Protein AF-A0A847H342-F1 (afdb_monomer)

Secondary structure (DSSP, 8-state):
-PPPPPPHHHHHT-----EEEEEEGGGTEEEEEEPPPHHHHHHHHHHHHHH-GGGHHHHHHHHHEE-TTS-BS--GGGHHHHTTS-STTT--

Foldseek 3Di:
DDDDDDDPVRVVPDPPKDKDWAADVVVPGIWIWIDADPVLVVVLVVCCVVPNCLQNLVSNLQGTTADPVRHGPHDPVCSVVSNPDDCVSSVD

Mean predicted aligned error: 3.42 Å

pLDDT: mean 95.35, std 4.29, range [63.22, 98.31]

Radius of gyration: 16.17 Å; Cα contacts (8 Å, |Δi|>4): 89; chains: 1; bounding box: 46×32×36 Å

Structure (mmCIF, N/CA/C/O backbone):
data_AF-A0A847H342-F1
#
_entry.id   AF-A0A847H342-F1
#
loop_
_atom_site.group_PDB
_atom_site.id
_atom_site.type_symbol
_atom_site.label_atom_id
_atom_site.label_alt_id
_atom_site.label_comp_id
_atom_site.label_asym_id
_atom_site.label_entity_id
_atom_site.label_seq_id
_atom_site.pdbx_PDB_ins_code
_atom_site.Cartn_x
_atom_s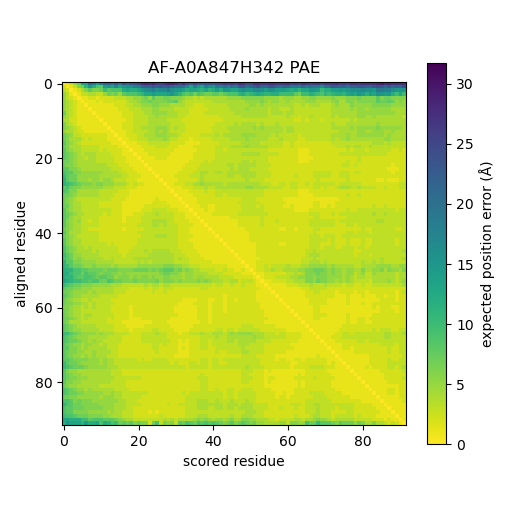ite.Cartn_y
_atom_site.Cartn_z
_atom_site.occupancy
_atom_site.B_iso_or_equiv
_atom_site.auth_seq_id
_atom_site.auth_comp_id
_atom_site.auth_asym_id
_atom_site.auth_atom_id
_atom_site.pdbx_PDB_model_num
ATOM 1 N N . MET A 1 1 ? -29.907 20.943 5.726 1.00 63.22 1 MET A N 1
ATOM 2 C CA . MET A 1 1 ? -29.502 19.631 6.277 1.00 63.22 1 MET A CA 1
ATOM 3 C C . MET A 1 1 ? -28.844 19.860 7.627 1.00 63.22 1 MET A C 1
ATOM 5 O O . MET A 1 1 ? -27.975 20.720 7.710 1.00 63.22 1 MET A O 1
ATOM 9 N N . SER A 1 2 ? -29.273 19.155 8.673 1.00 80.75 2 SER A N 1
ATOM 10 C CA . SER A 1 2 ? -28.652 19.245 10.003 1.00 80.75 2 SER A CA 1
ATOM 11 C C . SER A 1 2 ? -27.323 18.485 10.019 1.00 80.75 2 SER A C 1
ATOM 13 O O . SER A 1 2 ? -27.239 17.389 9.466 1.00 80.75 2 SER A O 1
ATOM 15 N N . LYS A 1 3 ? -26.278 19.059 10.628 1.00 88.69 3 LYS A N 1
ATOM 16 C CA . LYS A 1 3 ? -24.973 18.392 10.779 1.00 88.69 3 LYS A CA 1
ATOM 17 C C . LYS A 1 3 ? -25.088 17.243 11.789 1.00 88.69 3 LYS A C 1
ATOM 19 O O . LYS A 1 3 ? -25.634 17.441 12.871 1.00 88.69 3 LYS A O 1
ATOM 24 N N . LYS A 1 4 ? -24.543 16.071 11.448 1.00 92.94 4 LYS A N 1
ATOM 25 C CA . LYS A 1 4 ? -24.363 14.933 12.362 1.00 92.94 4 LYS A CA 1
ATOM 26 C C . LYS A 1 4 ? -22.908 14.905 12.832 1.00 92.94 4 LYS A C 1
ATOM 28 O O . LYS A 1 4 ? -22.008 14.875 11.998 1.00 92.94 4 LYS A O 1
ATOM 33 N N . PHE A 1 5 ? -22.690 14.907 14.143 1.00 96.00 5 PHE A N 1
ATOM 34 C CA . PHE A 1 5 ? -21.378 14.667 14.751 1.00 96.00 5 PHE A CA 1
ATOM 35 C C . PHE A 1 5 ? -21.251 13.184 15.115 1.00 96.00 5 PHE A C 1
ATOM 37 O O . PHE A 1 5 ? -22.244 12.566 15.502 1.00 96.00 5 PHE A O 1
ATOM 44 N N . LEU A 1 6 ? -20.056 12.613 14.949 1.00 97.00 6 LEU A N 1
ATOM 45 C CA . LEU A 1 6 ? -19.784 11.207 15.254 1.00 97.00 6 LEU A CA 1
ATOM 46 C C . LEU A 1 6 ? -19.219 11.047 16.667 1.00 97.00 6 LEU A C 1
ATOM 48 O O . LEU A 1 6 ? -18.517 11.930 17.163 1.00 97.00 6 LEU A O 1
ATOM 52 N N . THR A 1 7 ? -19.504 9.910 17.297 1.00 97.94 7 THR A N 1
ATOM 53 C CA . THR A 1 7 ? -18.836 9.493 18.536 1.00 97.94 7 THR A CA 1
ATOM 54 C C . THR A 1 7 ? -17.483 8.847 18.229 1.00 97.94 7 THR A C 1
ATOM 56 O O . THR A 1 7 ? -17.223 8.422 17.104 1.00 97.94 7 THR A O 1
ATOM 59 N N . ALA A 1 8 ? -16.619 8.737 19.243 1.00 98.06 8 ALA A N 1
ATOM 60 C CA . ALA A 1 8 ? -15.347 8.029 19.104 1.00 98.06 8 ALA A CA 1
ATOM 61 C C . ALA A 1 8 ? -15.553 6.566 18.677 1.00 98.06 8 ALA A C 1
ATOM 63 O O . ALA A 1 8 ? -14.873 6.097 17.773 1.00 98.06 8 ALA A O 1
ATOM 64 N N . GLU A 1 9 ? -16.530 5.875 19.268 1.00 98.06 9 GLU A N 1
ATOM 65 C CA . GLU A 1 9 ? -16.881 4.496 18.909 1.00 98.06 9 GLU A CA 1
ATOM 66 C C . GLU A 1 9 ? -17.253 4.373 17.427 1.00 98.06 9 GLU A C 1
ATOM 68 O O . GLU A 1 9 ? -16.691 3.537 16.732 1.00 98.06 9 GLU A O 1
ATOM 73 N N . GLN A 1 10 ? -18.100 5.274 16.912 1.00 97.75 10 GLN A N 1
ATOM 74 C CA . GLN A 1 10 ? -18.503 5.270 15.501 1.00 97.75 10 GLN A CA 1
ATOM 75 C C . GLN A 1 10 ? -17.326 5.421 14.534 1.00 97.75 10 GLN A C 1
ATOM 77 O O . GLN A 1 10 ? -17.386 4.889 13.431 1.00 97.75 10 GLN A O 1
ATOM 82 N N . ILE A 1 11 ? -16.286 6.162 14.923 1.00 97.50 11 ILE A N 1
ATOM 83 C CA . ILE A 1 11 ? -15.077 6.330 14.111 1.00 97.50 11 ILE A CA 1
ATOM 84 C C . ILE A 1 11 ? -14.184 5.092 14.240 1.00 97.50 11 ILE A C 1
ATOM 86 O O . ILE A 1 11 ? -13.720 4.567 13.236 1.00 97.50 11 ILE A O 1
ATOM 90 N N . LEU A 1 12 ? -13.960 4.602 15.463 1.00 96.38 12 LEU A N 1
ATOM 91 C CA . LEU A 1 12 ? -13.052 3.481 15.731 1.00 96.38 12 LEU A CA 1
ATOM 92 C C . LEU A 1 12 ? -13.562 2.136 15.192 1.00 96.38 12 LEU A C 1
ATOM 94 O O . LEU A 1 12 ? -12.755 1.235 14.981 1.00 96.38 12 LEU A O 1
ATOM 98 N N . THR A 1 13 ? -14.871 1.993 14.969 1.00 96.50 13 THR A N 1
ATOM 99 C CA . THR A 1 13 ? -15.479 0.791 14.374 1.00 96.50 13 THR A CA 1
ATOM 100 C C . THR A 1 13 ? -15.844 0.960 12.899 1.00 96.50 13 THR A C 1
ATOM 102 O O . THR A 1 13 ? -16.486 0.073 12.336 1.00 96.50 13 THR A O 1
ATOM 105 N N . ALA A 1 14 ? -15.527 2.098 12.277 1.00 97.25 14 ALA A N 1
ATOM 106 C CA . ALA A 1 14 ? -15.804 2.300 10.861 1.00 97.25 14 ALA A CA 1
ATOM 107 C C . ALA A 1 14 ? -14.887 1.412 10.007 1.00 97.25 14 ALA A C 1
ATOM 109 O O . ALA A 1 14 ? -13.682 1.354 10.241 1.00 97.25 14 ALA A O 1
ATOM 110 N N . ASP A 1 15 ? -15.452 0.755 8.993 1.00 94.88 15 ASP A N 1
ATOM 111 C CA . ASP A 1 15 ? -14.661 0.179 7.905 1.00 94.88 15 ASP A CA 1
ATOM 112 C C . ASP A 1 15 ? -14.481 1.247 6.824 1.00 94.88 15 ASP A C 1
ATOM 114 O O . ASP A 1 15 ? -15.336 1.451 5.959 1.00 94.88 15 ASP A O 1
ATOM 118 N N . ASP A 1 16 ? -13.403 2.014 6.951 1.00 95.69 16 ASP A N 1
ATOM 119 C CA . ASP A 1 16 ? -13.075 3.151 6.092 1.00 95.69 16 ASP A CA 1
ATOM 120 C C . ASP A 1 16 ? -11.879 2.878 5.166 1.00 95.69 16 ASP A C 1
ATOM 122 O O . ASP A 1 16 ? -11.367 3.784 4.497 1.00 95.69 16 ASP A O 1
ATOM 126 N N . PHE A 1 17 ? -11.468 1.611 5.058 1.00 96.25 17 PHE A N 1
ATOM 127 C CA . PHE A 1 17 ? -10.445 1.196 4.112 1.00 96.25 17 PHE A CA 1
ATOM 128 C C . PHE A 1 17 ? -10.999 1.105 2.694 1.00 96.25 17 PHE A C 1
ATOM 130 O O . PHE A 1 17 ? -12.056 0.536 2.433 1.00 96.25 17 PHE A O 1
ATOM 137 N N . ARG A 1 18 ? -10.228 1.621 1.737 1.00 96.56 18 ARG A N 1
ATOM 138 C CA . ARG A 1 18 ? -10.522 1.467 0.311 1.00 96.56 18 ARG A CA 1
ATOM 139 C C . ARG A 1 18 ? -9.662 0.368 -0.279 1.00 96.56 18 ARG A C 1
ATOM 141 O O . ARG A 1 18 ? -8.485 0.262 0.067 1.00 96.56 18 ARG A O 1
ATOM 148 N N . TYR A 1 19 ? -10.247 -0.384 -1.204 1.00 97.44 19 TYR A N 1
ATOM 149 C CA . TYR A 1 19 ? -9.554 -1.398 -1.984 1.00 97.44 19 TYR A CA 1
ATOM 150 C C . TYR A 1 19 ? -9.653 -1.075 -3.473 1.00 97.44 19 TYR A C 1
ATOM 152 O O . TYR A 1 19 ? -10.674 -0.561 -3.928 1.00 97.44 19 TYR A O 1
ATOM 160 N N . ALA A 1 20 ? -8.596 -1.385 -4.213 1.00 96.88 20 ALA A N 1
ATOM 161 C CA . ALA A 1 20 ? -8.565 -1.331 -5.666 1.00 96.88 20 ALA A CA 1
ATOM 162 C C . ALA A 1 20 ? -7.869 -2.583 -6.199 1.00 96.88 20 ALA A C 1
ATOM 164 O O . ALA A 1 20 ? -6.870 -3.021 -5.632 1.00 96.88 20 ALA A O 1
ATOM 165 N N . GLU A 1 21 ? -8.387 -3.141 -7.282 1.00 97.44 21 GLU A N 1
ATOM 166 C CA . GLU A 1 21 ? -7.732 -4.211 -8.028 1.00 97.44 21 GLU A CA 1
ATOM 167 C C . GLU A 1 21 ? -7.044 -3.595 -9.242 1.00 97.44 21 GLU A C 1
ATOM 169 O O . GLU A 1 21 ? -7.628 -2.774 -9.951 1.00 97.44 21 GLU A O 1
ATOM 174 N N . VAL A 1 22 ? -5.775 -3.940 -9.435 1.00 96.31 22 VAL A N 1
ATOM 175 C CA . VAL A 1 22 ? -4.941 -3.416 -10.513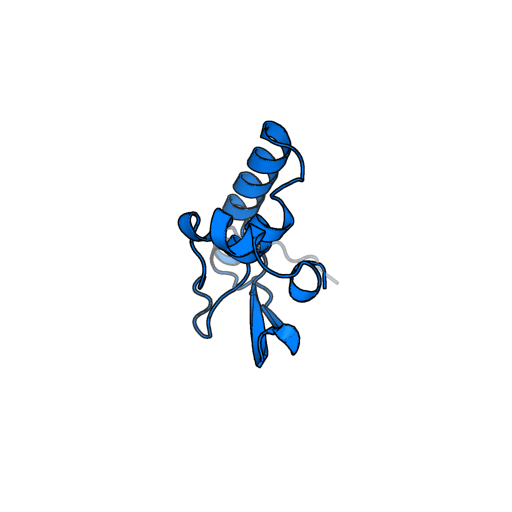 1.00 96.31 22 VAL A CA 1
ATOM 176 C C . VAL A 1 22 ? -4.392 -4.595 -11.290 1.00 96.31 22 VAL A C 1
ATOM 178 O O . VAL A 1 22 ? -3.626 -5.396 -10.753 1.00 96.31 22 VAL A O 1
ATOM 181 N N . ASP A 1 23 ? -4.774 -4.701 -12.558 1.00 97.38 23 ASP A N 1
ATOM 182 C CA . ASP A 1 23 ? -4.185 -5.683 -13.460 1.00 97.38 23 ASP A CA 1
ATOM 183 C C . ASP A 1 23 ? -2.720 -5.332 -13.706 1.00 97.38 23 ASP A C 1
ATOM 185 O O . ASP A 1 23 ? -2.390 -4.183 -14.007 1.00 97.38 23 ASP A O 1
ATOM 189 N N . VAL A 1 24 ? -1.836 -6.322 -13.608 1.00 97.44 24 VAL A N 1
ATOM 190 C CA . VAL A 1 24 ? -0.391 -6.196 -13.823 1.00 97.44 24 VAL A CA 1
ATOM 191 C C . VAL A 1 24 ? 0.072 -7.307 -14.776 1.00 97.44 24 VAL A C 1
ATOM 193 O O . VAL A 1 24 ? 0.600 -8.337 -14.341 1.00 97.44 24 VAL A O 1
ATOM 196 N N . PRO A 1 25 ? -0.118 -7.130 -16.099 1.00 96.69 25 PRO A N 1
ATOM 197 C CA . PRO A 1 25 ? 0.277 -8.111 -17.112 1.00 96.69 25 PRO A CA 1
ATOM 198 C C . PRO A 1 25 ? 1.746 -8.545 -17.022 1.00 96.69 25 PRO A C 1
ATOM 200 O O . PRO A 1 25 ? 2.067 -9.701 -17.278 1.00 96.69 25 PRO A O 1
ATOM 203 N N . GLU A 1 26 ? 2.637 -7.648 -16.597 1.00 96.69 26 GLU A N 1
ATOM 204 C CA . GLU A 1 26 ? 4.066 -7.900 -16.394 1.00 96.69 26 GLU A CA 1
ATOM 205 C C . GLU A 1 26 ? 4.341 -8.944 -15.299 1.00 96.69 26 GLU A C 1
ATOM 207 O O . GLU A 1 26 ? 5.409 -9.560 -15.278 1.00 96.69 26 GLU A O 1
ATOM 212 N N . TRP A 1 27 ? 3.393 -9.139 -14.380 1.00 95.69 27 TRP A N 1
ATOM 213 C CA . TRP A 1 27 ? 3.417 -10.178 -13.348 1.00 95.69 27 TRP A CA 1
ATOM 214 C C . TRP A 1 27 ? 2.444 -11.325 -13.644 1.00 95.69 27 TRP A C 1
ATOM 216 O O . TRP A 1 27 ? 2.393 -12.285 -12.880 1.00 95.69 27 TRP A O 1
ATOM 226 N N . GLY A 1 28 ? 1.712 -11.257 -14.759 1.00 97.19 28 GLY A N 1
ATOM 227 C CA . GLY A 1 28 ? 0.780 -12.295 -15.191 1.00 97.19 28 GLY A CA 1
ATOM 228 C C . GLY A 1 28 ? -0.486 -12.396 -14.342 1.00 97.19 28 GLY A C 1
ATOM 229 O O . GLY A 1 28 ? -1.091 -13.464 -14.303 1.00 97.19 28 GLY A O 1
ATOM 230 N N . GLY A 1 29 ? -0.884 -11.325 -13.650 1.00 96.62 29 GLY A N 1
ATOM 231 C CA . GLY A 1 29 ? -2.057 -11.357 -12.779 1.00 96.62 29 GLY A CA 1
ATOM 232 C C . GLY A 1 29 ? -2.496 -9.985 -12.283 1.00 96.62 29 GLY A C 1
ATOM 233 O O . GLY A 1 29 ? -2.051 -8.957 -12.786 1.00 96.62 29 GLY A O 1
ATOM 234 N N . THR A 1 30 ? -3.365 -9.989 -11.279 1.00 97.31 30 THR A N 1
ATOM 235 C CA . THR A 1 30 ? -3.965 -8.796 -10.670 1.00 97.31 30 THR A CA 1
ATOM 236 C C . THR A 1 30 ? -3.475 -8.677 -9.233 1.00 97.31 30 THR A C 1
ATOM 238 O O . THR A 1 30 ? -3.344 -9.680 -8.530 1.00 97.31 30 THR A O 1
ATOM 241 N N . VAL A 1 31 ? -3.199 -7.457 -8.780 1.00 97.44 31 VAL A N 1
ATOM 242 C CA . VAL A 1 31 ? -2.887 -7.179 -7.375 1.00 97.44 31 VAL A CA 1
ATOM 243 C C . VAL A 1 31 ? -4.022 -6.400 -6.733 1.00 97.44 31 VAL A C 1
ATOM 245 O O . VAL A 1 31 ? -4.594 -5.501 -7.348 1.00 97.44 31 VAL A O 1
ATOM 248 N N . ARG A 1 32 ? -4.326 -6.709 -5.472 1.00 98.19 32 ARG A N 1
ATOM 249 C CA . ARG A 1 32 ? -5.263 -5.925 -4.671 1.00 98.19 32 ARG A CA 1
ATOM 250 C C . ARG A 1 32 ? -4.492 -4.957 -3.785 1.00 98.19 32 ARG A C 1
ATOM 252 O O . ARG A 1 32 ? -3.570 -5.340 -3.071 1.00 98.19 32 ARG A O 1
ATOM 259 N N . ILE A 1 33 ? -4.876 -3.690 -3.832 1.00 97.56 33 ILE A N 1
ATOM 260 C CA . ILE A 1 33 ? -4.258 -2.592 -3.095 1.00 97.56 33 ILE A CA 1
ATOM 261 C C . ILE A 1 33 ? -5.254 -2.092 -2.058 1.00 97.56 33 ILE A C 1
ATOM 263 O O . ILE A 1 33 ? -6.407 -1.828 -2.386 1.00 97.56 33 ILE A O 1
ATOM 267 N N . LYS A 1 34 ? -4.804 -1.934 -0.816 1.00 98.06 34 LYS A N 1
ATOM 268 C CA . LYS A 1 34 ? -5.551 -1.349 0.298 1.00 98.06 34 LYS A CA 1
ATOM 269 C C . LYS A 1 34 ? -4.971 0.016 0.669 1.00 98.06 34 LYS A C 1
ATOM 271 O O . LYS A 1 34 ? -3.753 0.192 0.677 1.00 98.06 34 LYS A O 1
ATOM 276 N N . SER A 1 35 ? -5.823 0.978 1.025 1.00 97.12 35 SER A N 1
ATOM 277 C CA . SER A 1 35 ? -5.365 2.260 1.576 1.00 97.12 35 SER A CA 1
ATOM 278 C C . SER A 1 35 ? -4.565 2.071 2.873 1.00 97.12 35 SER A C 1
ATOM 280 O O . SER A 1 35 ? -4.920 1.255 3.723 1.00 97.12 35 SER A O 1
ATOM 282 N N . MET A 1 36 ? -3.499 2.856 3.054 1.00 96.50 36 MET A N 1
ATOM 283 C CA . MET A 1 36 ? -2.689 2.809 4.277 1.00 96.50 36 MET A CA 1
ATOM 284 C C . MET A 1 36 ? -3.490 3.236 5.508 1.00 96.50 36 MET A C 1
ATOM 286 O O . MET A 1 36 ? -4.256 4.198 5.459 1.00 96.50 36 MET A O 1
ATOM 290 N N . ASN A 1 37 ? -3.224 2.588 6.640 1.00 95.69 37 ASN A N 1
ATOM 291 C CA . ASN A 1 37 ? -3.574 3.144 7.943 1.00 95.69 37 ASN A CA 1
ATOM 292 C C . ASN A 1 37 ? -2.564 4.225 8.381 1.00 95.69 37 ASN A C 1
ATOM 294 O O . ASN A 1 37 ? -1.478 4.362 7.809 1.00 95.69 37 ASN A O 1
ATOM 298 N N . ALA A 1 38 ? -2.908 4.974 9.433 1.00 96.19 38 ALA A N 1
ATOM 299 C CA . ALA A 1 38 ? -2.076 6.066 9.945 1.00 96.19 38 ALA A CA 1
ATOM 300 C C . ALA A 1 38 ? -0.647 5.617 10.317 1.00 96.19 38 ALA A C 1
ATOM 302 O O . ALA A 1 38 ? 0.322 6.269 9.941 1.00 96.19 38 ALA A O 1
ATOM 303 N N . ASN A 1 39 ? -0.491 4.460 10.968 1.00 95.69 39 ASN A N 1
ATOM 304 C CA . ASN A 1 39 ? 0.823 3.944 11.362 1.00 95.69 39 ASN A CA 1
ATOM 305 C C . ASN A 1 39 ? 1.703 3.578 10.150 1.00 95.69 39 ASN A C 1
ATOM 307 O O . ASN A 1 39 ? 2.897 3.869 10.126 1.00 95.69 39 ASN A O 1
ATOM 311 N N . GLN A 1 40 ? 1.127 2.965 9.114 1.00 95.69 40 GLN A N 1
ATOM 312 C CA . GLN A 1 40 ? 1.842 2.665 7.868 1.00 95.69 40 GLN A CA 1
ATOM 313 C C . GLN A 1 40 ? 2.288 3.948 7.162 1.00 95.69 40 GLN A C 1
ATOM 315 O O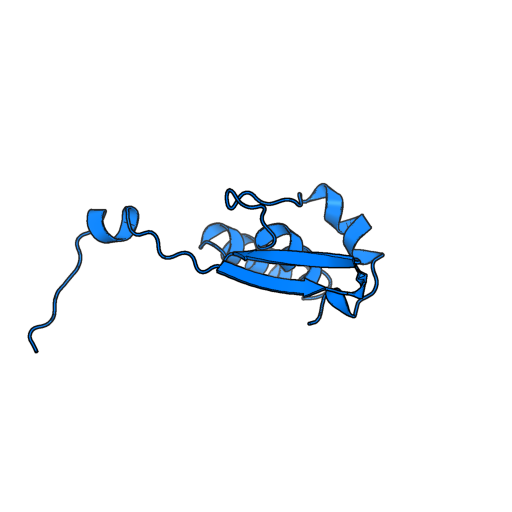 . GLN A 1 40 ? 3.432 4.032 6.706 1.00 95.69 40 GLN A O 1
ATOM 320 N N . ARG A 1 41 ? 1.414 4.964 7.122 1.00 96.25 41 ARG A N 1
ATOM 321 C CA . ARG A 1 41 ? 1.742 6.278 6.562 1.00 96.25 41 ARG A CA 1
ATOM 322 C C . ARG A 1 41 ? 2.882 6.951 7.326 1.00 96.25 41 ARG A C 1
ATOM 324 O O . ARG A 1 41 ? 3.771 7.521 6.691 1.00 96.25 41 ARG A O 1
ATOM 331 N N . ASP A 1 42 ? 2.892 6.848 8.650 1.00 97.00 42 ASP A N 1
ATOM 332 C CA . ASP A 1 42 ? 3.963 7.376 9.497 1.00 97.00 42 ASP A CA 1
ATOM 333 C C . ASP A 1 42 ? 5.295 6.666 9.248 1.00 97.00 42 ASP A C 1
ATOM 335 O O . ASP A 1 42 ? 6.326 7.324 9.106 1.00 97.00 42 ASP A O 1
ATOM 339 N N . ILE A 1 43 ? 5.288 5.333 9.139 1.00 94.31 43 ILE A N 1
ATOM 340 C CA . ILE A 1 43 ? 6.491 4.552 8.818 1.00 94.31 43 ILE A CA 1
ATOM 341 C C . ILE A 1 43 ? 7.067 4.977 7.464 1.00 94.31 43 ILE A C 1
ATOM 343 O O . ILE A 1 43 ? 8.274 5.198 7.364 1.00 94.31 43 ILE A O 1
ATOM 347 N N . LEU A 1 44 ? 6.220 5.111 6.439 1.00 95.25 44 LEU A N 1
ATOM 348 C CA . LEU A 1 44 ? 6.647 5.563 5.115 1.00 95.25 44 LEU A CA 1
ATOM 349 C C . LEU A 1 44 ? 7.205 6.992 5.169 1.00 95.25 44 LEU A C 1
ATOM 351 O O . LEU A 1 44 ? 8.279 7.253 4.638 1.00 95.25 44 LEU A O 1
ATOM 355 N N . SER A 1 45 ? 6.516 7.902 5.860 1.00 95.88 45 SER A N 1
ATOM 356 C CA . SER A 1 45 ? 6.936 9.305 5.971 1.00 95.88 45 SER A CA 1
ATOM 357 C C . SER A 1 45 ? 8.279 9.448 6.691 1.00 95.88 45 SER A C 1
ATOM 359 O O . SER A 1 45 ? 9.122 10.236 6.270 1.00 95.88 45 SER A O 1
ATOM 361 N N . ARG A 1 46 ? 8.515 8.659 7.749 1.00 96.06 46 ARG A N 1
ATOM 362 C CA . ARG A 1 46 ? 9.816 8.606 8.436 1.00 96.06 46 ARG A CA 1
ATOM 363 C C . ARG A 1 46 ? 10.904 8.035 7.534 1.00 96.06 46 ARG A C 1
ATOM 365 O O . ARG A 1 46 ? 11.971 8.624 7.448 1.00 96.06 46 ARG A O 1
ATOM 372 N N . ALA A 1 47 ? 10.622 6.945 6.818 1.00 93.69 47 ALA A N 1
ATOM 373 C CA . ALA A 1 47 ? 11.582 6.362 5.884 1.00 93.69 47 ALA A CA 1
ATOM 374 C C . ALA A 1 47 ? 12.010 7.371 4.805 1.00 93.69 47 ALA A C 1
ATOM 376 O O . ALA A 1 47 ? 13.204 7.515 4.559 1.00 93.69 47 ALA A O 1
ATOM 377 N N . ILE A 1 48 ? 11.053 8.117 4.241 1.00 95.19 48 ILE A N 1
ATOM 378 C CA . ILE A 1 48 ? 11.329 9.173 3.258 1.00 95.19 48 ILE A CA 1
ATOM 379 C C . ILE A 1 48 ? 12.157 10.303 3.875 1.00 95.19 48 ILE A C 1
ATOM 381 O O . ILE A 1 48 ? 13.112 10.775 3.266 1.00 95.19 48 ILE A O 1
ATOM 385 N N . LYS A 1 49 ? 11.832 10.724 5.101 1.00 96.31 49 LYS A N 1
ATOM 386 C CA . LYS A 1 49 ? 12.587 11.770 5.800 1.00 96.31 49 LYS A CA 1
ATOM 387 C C . LYS A 1 49 ? 14.039 11.361 6.075 1.00 96.31 49 LYS A C 1
ATOM 389 O O . LYS A 1 49 ? 14.930 12.194 5.948 1.00 96.31 49 LYS A O 1
ATOM 394 N N . ASP A 1 50 ? 14.263 10.105 6.450 1.00 94.62 50 ASP A N 1
ATOM 395 C CA . ASP A 1 50 ? 15.577 9.620 6.876 1.00 94.62 50 ASP A CA 1
ATOM 396 C C . ASP A 1 50 ? 16.474 9.219 5.695 1.00 94.62 50 ASP A C 1
ATOM 398 O O . ASP A 1 50 ? 17.690 9.386 5.761 1.00 94.62 50 ASP A O 1
ATOM 402 N N . LYS A 1 51 ? 15.893 8.660 4.624 1.00 91.62 51 LYS A N 1
ATOM 403 C CA . LYS A 1 51 ? 16.636 8.044 3.508 1.00 91.62 51 LYS A CA 1
ATOM 404 C C . LYS A 1 51 ? 16.344 8.651 2.134 1.00 91.62 51 LYS A C 1
ATOM 406 O O . LYS A 1 51 ? 16.963 8.244 1.152 1.00 91.62 51 LYS A O 1
ATOM 411 N N . GLY A 1 52 ? 15.432 9.616 2.052 1.00 93.06 52 GLY A N 1
ATOM 412 C CA . GLY A 1 52 ? 14.915 10.131 0.787 1.00 93.06 52 GLY A CA 1
ATOM 413 C C . GLY A 1 52 ? 13.884 9.197 0.148 1.00 93.06 52 GLY A C 1
ATOM 414 O O . GLY A 1 52 ? 13.419 8.229 0.746 1.00 93.06 52 GLY A O 1
ATOM 415 N N . GLU A 1 53 ? 13.510 9.492 -1.092 1.00 92.00 53 GLU A N 1
ATOM 416 C CA . GLU A 1 53 ? 12.406 8.815 -1.791 1.00 92.00 53 GLU A CA 1
ATOM 417 C C . GLU A 1 53 ? 12.816 7.521 -2.515 1.00 92.00 53 GLU A C 1
ATOM 419 O O . GLU A 1 53 ? 11.985 6.884 -3.155 1.00 92.00 53 GLU A O 1
ATOM 424 N N . SER A 1 54 ? 14.081 7.107 -2.406 1.00 91.06 54 SER A N 1
ATOM 425 C CA . SER A 1 54 ? 14.667 6.016 -3.198 1.00 91.06 54 SER A CA 1
ATOM 426 C C . SER A 1 54 ? 14.010 4.647 -3.007 1.00 91.06 54 SER A C 1
ATOM 428 O O . SER A 1 54 ? 14.044 3.849 -3.935 1.00 91.06 54 SER A O 1
ATOM 430 N N . ASP A 1 55 ? 13.414 4.389 -1.839 1.00 93.50 55 ASP A N 1
ATOM 431 C CA . ASP A 1 55 ? 12.707 3.138 -1.523 1.00 93.50 55 ASP A CA 1
ATOM 432 C C . ASP A 1 55 ? 11.180 3.352 -1.389 1.00 93.50 55 ASP A C 1
ATOM 434 O O . ASP A 1 55 ? 10.458 2.481 -0.894 1.00 93.50 55 ASP A O 1
ATOM 438 N N . ALA A 1 56 ? 10.664 4.544 -1.723 1.00 94.19 56 ALA A N 1
ATOM 439 C CA . ALA A 1 56 ? 9.285 4.918 -1.404 1.00 94.19 56 ALA A CA 1
ATOM 440 C C . ALA A 1 56 ? 8.262 4.016 -2.109 1.00 94.19 56 ALA A C 1
ATOM 442 O O . ALA A 1 56 ? 7.303 3.573 -1.473 1.00 94.19 56 ALA A O 1
ATOM 443 N N . SER A 1 57 ? 8.484 3.706 -3.386 1.00 95.31 57 SER A N 1
ATOM 444 C CA . SER A 1 57 ? 7.569 2.894 -4.192 1.00 95.31 57 SER A CA 1
ATOM 445 C C . SER A 1 57 ? 7.524 1.440 -3.721 1.00 95.31 57 SER A C 1
ATOM 447 O O . SER A 1 57 ? 6.446 0.871 -3.544 1.00 95.31 57 SER A O 1
ATOM 449 N N . GLU A 1 58 ? 8.673 0.837 -3.417 1.00 96.31 58 GLU A N 1
ATOM 450 C CA . GLU A 1 58 ? 8.738 -0.537 -2.912 1.00 96.31 58 GLU A CA 1
ATOM 451 C C . GLU A 1 58 ? 8.142 -0.636 -1.506 1.00 96.31 58 GLU A C 1
ATOM 453 O O . GLU A 1 58 ? 7.441 -1.599 -1.189 1.00 96.31 58 GLU A O 1
ATOM 458 N N . LEU A 1 59 ? 8.354 0.379 -0.661 1.00 95.94 59 LEU A N 1
ATOM 459 C CA . LEU A 1 59 ? 7.703 0.454 0.645 1.00 95.94 59 LEU A CA 1
ATOM 460 C C . LEU A 1 59 ? 6.185 0.614 0.520 1.00 95.94 59 LEU A C 1
ATOM 462 O O . LEU A 1 59 ? 5.461 0.022 1.321 1.00 95.94 59 LEU A O 1
ATOM 466 N N . MET A 1 60 ? 5.682 1.358 -0.470 1.00 96.25 60 MET A N 1
ATOM 467 C CA . MET A 1 60 ? 4.244 1.415 -0.748 1.00 96.25 60 MET A CA 1
ATOM 468 C C . MET A 1 60 ? 3.698 0.041 -1.145 1.00 96.25 60 MET A C 1
ATOM 470 O O . MET A 1 60 ? 2.683 -0.374 -0.587 1.00 96.25 60 MET A O 1
ATOM 474 N N . LEU A 1 61 ? 4.388 -0.707 -2.013 1.00 97.12 61 LEU A N 1
ATOM 475 C CA . LEU A 1 61 ? 3.985 -2.079 -2.348 1.00 97.12 61 LEU A CA 1
ATOM 476 C C . LEU A 1 61 ? 3.940 -2.975 -1.106 1.00 97.12 61 LEU A C 1
ATOM 478 O O . LEU A 1 61 ? 2.945 -3.666 -0.883 1.00 97.12 61 LEU A O 1
ATOM 482 N N . ILE A 1 62 ? 4.971 -2.907 -0.256 1.00 97.31 62 ILE A N 1
ATOM 483 C CA . ILE A 1 62 ? 5.030 -3.678 0.995 1.00 97.31 62 ILE A CA 1
ATOM 484 C C . ILE A 1 62 ? 3.860 -3.341 1.924 1.00 97.31 62 ILE A C 1
ATOM 486 O O . ILE A 1 62 ? 3.356 -4.218 2.620 1.00 97.31 62 ILE A O 1
ATOM 490 N N . MET A 1 63 ? 3.434 -2.079 1.982 1.00 97.06 63 MET A N 1
ATOM 491 C CA . MET A 1 63 ? 2.391 -1.637 2.911 1.00 97.06 63 MET A CA 1
ATOM 492 C C . MET A 1 63 ? 0.969 -1.837 2.384 1.00 97.06 63 MET A C 1
ATOM 494 O O . MET A 1 63 ? 0.070 -2.054 3.202 1.00 97.06 63 MET A O 1
ATOM 498 N N . CYS A 1 64 ? 0.770 -1.749 1.069 1.00 97.50 64 CYS A N 1
ATOM 499 C CA . CYS A 1 64 ? -0.555 -1.610 0.472 1.00 97.50 64 CYS A CA 1
ATOM 500 C C . CYS A 1 64 ? -1.025 -2.845 -0.299 1.00 97.50 64 CYS A C 1
ATOM 502 O O . CYS A 1 64 ? -2.234 -3.010 -0.435 1.00 97.50 64 CYS A O 1
ATOM 504 N N . VAL A 1 65 ? -0.132 -3.701 -0.809 1.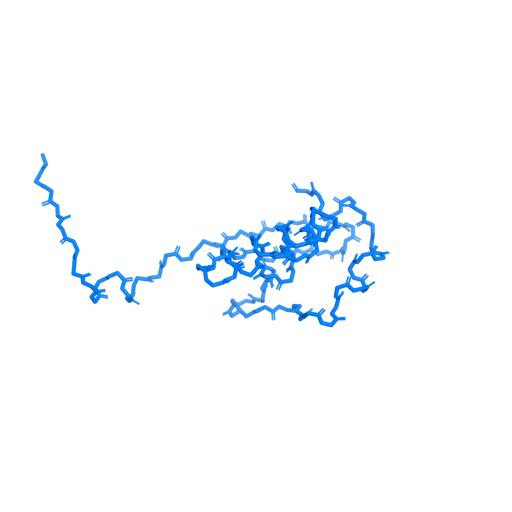00 97.88 65 VAL A N 1
ATOM 505 C CA . VAL A 1 65 ? -0.563 -4.894 -1.556 1.00 97.88 65 VAL A CA 1
ATOM 506 C C . VAL A 1 65 ? -1.013 -5.982 -0.585 1.00 97.88 65 VAL A C 1
ATOM 508 O O . VAL A 1 65 ? -0.264 -6.386 0.310 1.00 97.88 65 VAL A O 1
ATOM 511 N N . VAL A 1 66 ? -2.246 -6.445 -0.768 1.00 98.31 66 VAL A N 1
ATOM 512 C CA . VAL A 1 66 ? -2.936 -7.373 0.128 1.00 98.31 66 VAL A CA 1
ATOM 513 C C . VAL A 1 66 ? -3.553 -8.551 -0.623 1.00 98.31 66 VAL A C 1
ATOM 515 O O . VAL A 1 66 ? -3.752 -8.492 -1.834 1.00 98.31 66 VAL A O 1
ATOM 518 N N . ASP A 1 67 ? -3.849 -9.616 0.112 1.00 97.38 67 ASP A N 1
ATOM 519 C CA . ASP A 1 67 ? -4.654 -10.745 -0.345 1.00 97.38 67 ASP A CA 1
ATOM 520 C C . ASP A 1 67 ? -6.167 -10.450 -0.254 1.00 97.38 67 ASP A C 1
ATOM 522 O O . ASP A 1 67 ? -6.605 -9.323 0.011 1.00 97.38 67 ASP A O 1
ATOM 526 N N . GLU A 1 68 ? -6.983 -11.479 -0.486 1.00 95.00 68 GLU A N 1
ATOM 527 C CA . GLU A 1 68 ? -8.447 -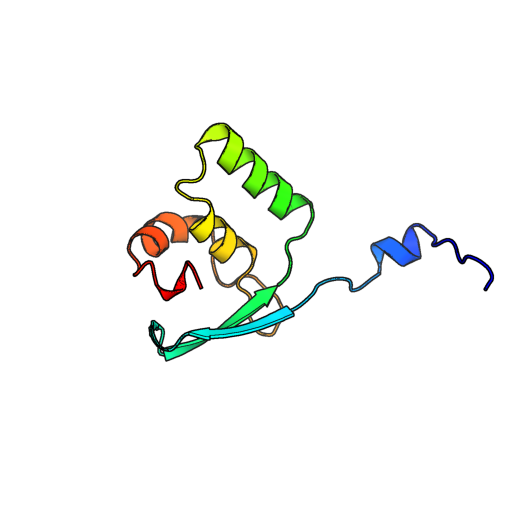11.410 -0.433 1.00 95.00 68 GLU A CA 1
ATOM 528 C C . GLU A 1 68 ? -8.987 -11.079 0.969 1.00 95.00 68 GLU A C 1
ATOM 530 O O . GLU A 1 68 ? -10.003 -10.384 1.077 1.00 95.00 68 GLU A O 1
ATOM 535 N N . ASP A 1 69 ? -8.263 -11.484 2.020 1.00 94.25 69 ASP A N 1
ATOM 536 C CA . ASP A 1 69 ? -8.554 -11.189 3.429 1.00 94.25 69 ASP A CA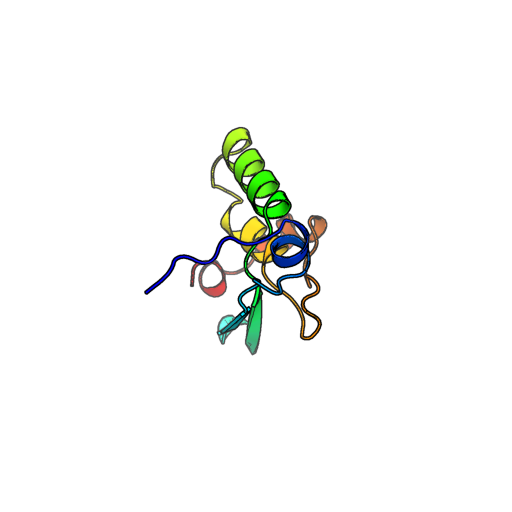 1
ATOM 537 C C . ASP A 1 69 ? -8.113 -9.770 3.841 1.00 94.25 69 ASP A C 1
ATOM 539 O O . ASP A 1 69 ? -8.330 -9.339 4.979 1.00 94.25 69 ASP A O 1
ATOM 543 N N . GLY A 1 70 ? -7.442 -9.031 2.952 1.00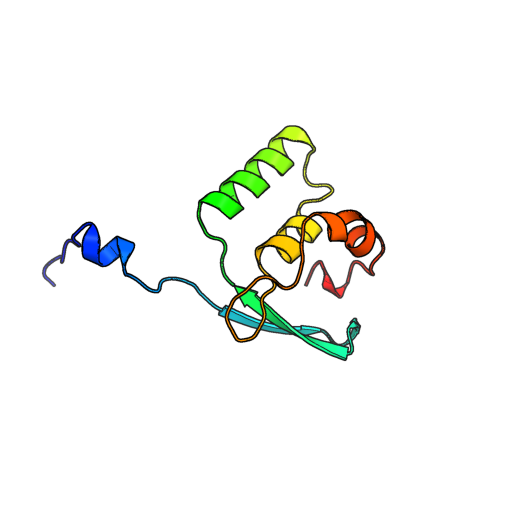 94.38 70 GLY A N 1
ATOM 544 C CA . GLY A 1 70 ? -6.875 -7.722 3.257 1.00 94.38 70 GLY A CA 1
ATOM 545 C C . GLY A 1 70 ? -5.595 -7.780 4.100 1.00 94.38 70 GLY A C 1
ATOM 546 O O . GLY A 1 70 ? -5.212 -6.762 4.694 1.00 94.38 70 GLY A O 1
ATOM 547 N N . LYS A 1 71 ? -4.925 -8.939 4.166 1.00 95.75 71 LYS A N 1
ATOM 548 C CA . LYS A 1 71 ? -3.612 -9.107 4.803 1.00 95.75 71 LYS A CA 1
ATOM 549 C C . LYS A 1 71 ? -2.514 -8.823 3.789 1.00 95.75 71 LYS A C 1
ATOM 551 O O . LYS A 1 71 ? -2.605 -9.189 2.625 1.00 95.75 71 LYS A O 1
ATOM 556 N N . ARG A 1 72 ? -1.448 -8.159 4.234 1.00 96.50 72 ARG A N 1
ATOM 557 C CA . ARG A 1 72 ? -0.309 -7.840 3.361 1.00 96.50 72 ARG A CA 1
ATOM 558 C C . ARG A 1 72 ? 0.379 -9.115 2.894 1.00 96.50 72 ARG A C 1
ATOM 560 O O . ARG A 1 72 ? 0.690 -9.964 3.724 1.00 96.50 72 ARG A O 1
ATOM 567 N N . ILE A 1 73 ? 0.683 -9.185 1.600 1.00 97.56 73 ILE A N 1
ATOM 568 C CA . ILE A 1 73 ? 1.400 -10.330 1.013 1.00 97.56 73 ILE A CA 1
ATOM 569 C C . ILE A 1 73 ? 2.922 -10.157 1.053 1.00 97.56 73 ILE A C 1
ATOM 571 O O . ILE A 1 73 ? 3.671 -11.118 0.898 1.00 97.56 73 ILE A O 1
ATOM 575 N N . PHE A 1 74 ? 3.392 -8.923 1.252 1.00 97.62 74 PHE A N 1
ATOM 576 C CA . PHE A 1 74 ? 4.807 -8.599 1.351 1.00 97.62 74 PHE A CA 1
ATOM 577 C C . PHE A 1 74 ? 5.193 -8.187 2.771 1.00 97.62 74 PHE A C 1
ATOM 579 O O . PHE A 1 74 ? 4.429 -7.569 3.514 1.00 97.62 74 PHE A O 1
ATOM 586 N N . GLU A 1 75 ? 6.444 -8.471 3.110 1.00 96.19 75 GLU A N 1
ATOM 587 C CA . GLU A 1 75 ? 7.087 -8.100 4.356 1.00 96.19 75 GLU A CA 1
ATOM 588 C C . GLU A 1 75 ? 8.314 -7.227 4.074 1.00 96.19 75 GLU A C 1
ATOM 590 O O . GLU A 1 75 ? 8.782 -7.097 2.942 1.00 96.19 75 GLU A O 1
ATOM 595 N N . ARG A 1 76 ? 8.876 -6.626 5.127 1.00 94.00 76 ARG A N 1
ATOM 596 C CA . 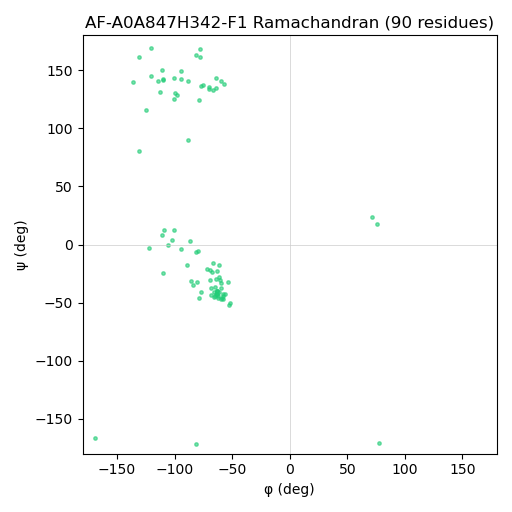ARG A 1 76 ? 10.050 -5.749 5.001 1.00 94.00 76 ARG A CA 1
ATOM 597 C C . ARG A 1 76 ? 11.286 -6.446 4.426 1.00 94.00 76 ARG A C 1
ATOM 599 O O . ARG A 1 76 ? 12.086 -5.789 3.769 1.00 94.00 76 ARG A O 1
ATOM 606 N N . ASN A 1 77 ? 11.449 -7.745 4.661 1.00 97.06 77 ASN A N 1
ATOM 607 C CA . ASN A 1 77 ? 12.557 -8.540 4.117 1.00 97.06 77 ASN A CA 1
ATOM 608 C C . ASN A 1 77 ? 12.492 -8.695 2.581 1.00 97.06 77 ASN A C 1
ATOM 610 O O . ASN A 1 77 ? 13.510 -9.007 1.969 1.00 97.06 77 ASN A O 1
ATOM 614 N N . HIS A 1 78 ? 11.348 -8.418 1.946 1.00 98.06 78 HIS A N 1
ATOM 615 C CA . HIS A 1 78 ? 11.198 -8.460 0.491 1.00 98.06 78 HIS A CA 1
ATOM 616 C C . HIS A 1 78 ? 11.698 -7.193 -0.218 1.00 98.06 78 HIS A C 1
ATOM 618 O O . HIS A 1 78 ? 11.760 -7.188 -1.446 1.00 98.06 78 HIS A O 1
ATOM 624 N N . LEU A 1 79 ? 12.090 -6.138 0.511 1.00 96.12 79 LEU A N 1
ATOM 625 C CA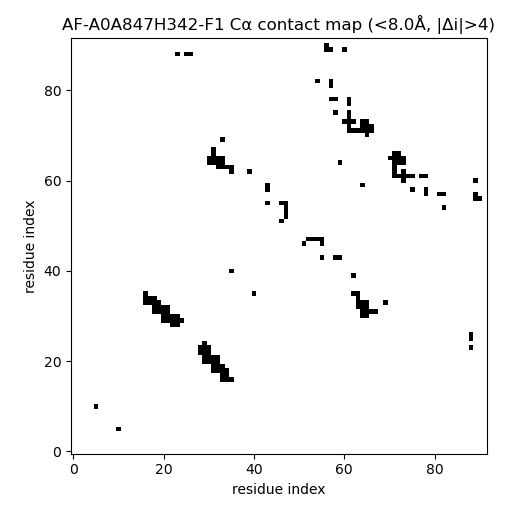 . LEU A 1 79 ? 12.505 -4.854 -0.073 1.00 96.12 79 LEU A CA 1
ATOM 626 C C . LEU A 1 79 ? 13.599 -5.015 -1.139 1.00 96.12 79 LEU A C 1
ATOM 628 O O . LEU A 1 79 ? 13.432 -4.579 -2.274 1.00 96.12 79 LEU A O 1
ATOM 632 N N . GLU A 1 80 ? 14.684 -5.716 -0.813 1.00 97.06 80 GLU A N 1
ATOM 633 C CA . GLU A 1 80 ? 15.806 -5.912 -1.742 1.00 97.06 80 GLU A CA 1
ATOM 634 C C . GLU A 1 80 ? 15.446 -6.783 -2.954 1.00 97.06 80 GLU A C 1
ATOM 636 O O . GLU A 1 80 ? 16.089 -6.691 -4.000 1.00 97.06 80 GLU A O 1
ATOM 641 N N . ALA A 1 81 ? 14.421 -7.634 -2.841 1.00 97.88 81 ALA A N 1
ATOM 642 C CA . ALA A 1 81 ? 13.905 -8.396 -3.973 1.00 97.88 81 ALA A CA 1
ATOM 643 C C . ALA A 1 81 ? 13.031 -7.516 -4.881 1.00 97.88 81 ALA A C 1
ATOM 645 O O . ALA A 1 81 ? 13.165 -7.584 -6.103 1.00 97.88 81 ALA A O 1
ATOM 646 N N . LEU A 1 82 ? 12.189 -6.655 -4.296 1.00 97.12 82 LEU A N 1
ATOM 647 C CA . LEU A 1 82 ? 11.345 -5.703 -5.025 1.00 97.12 82 LEU A CA 1
ATOM 648 C C . LEU A 1 82 ? 12.181 -4.680 -5.801 1.00 97.12 82 LEU A C 1
ATOM 650 O O . LEU A 1 82 ? 11.905 -4.453 -6.975 1.00 97.12 82 LEU A O 1
ATOM 654 N N . LYS A 1 83 ? 13.279 -4.180 -5.220 1.00 95.69 83 LYS A N 1
ATOM 655 C CA . LYS A 1 83 ? 14.221 -3.261 -5.892 1.00 95.69 83 LYS A CA 1
ATOM 656 C C . LYS A 1 83 ? 14.895 -3.847 -7.138 1.00 95.69 83 LYS A C 1
ATOM 658 O O . LYS A 1 83 ? 15.455 -3.111 -7.942 1.00 95.69 83 LYS A O 1
ATOM 663 N N . LYS A 1 84 ? 14.869 -5.174 -7.303 1.00 96.69 84 LYS A N 1
ATOM 664 C CA . LYS A 1 84 ? 15.412 -5.876 -8.479 1.00 96.69 84 LYS A CA 1
ATOM 665 C C . LYS A 1 84 ? 14.351 -6.153 -9.546 1.00 96.69 84 LYS A C 1
ATOM 667 O O . LYS A 1 84 ? 14.675 -6.721 -10.589 1.00 96.69 84 LYS A O 1
ATOM 672 N N . LYS A 1 85 ? 13.081 -5.826 -9.290 1.00 97.06 85 LYS A N 1
ATOM 673 C CA . LYS A 1 85 ? 12.000 -5.997 -10.264 1.00 97.06 85 LYS A CA 1
ATOM 674 C C . LYS A 1 85 ? 12.034 -4.880 -11.305 1.00 97.06 85 LYS A C 1
ATOM 676 O O . LYS A 1 85 ? 12.642 -3.833 -11.116 1.00 97.06 85 LYS A O 1
ATOM 681 N N . SER A 1 86 ? 11.362 -5.134 -12.428 1.00 96.69 86 SER A N 1
ATOM 682 C CA . SER A 1 86 ? 11.091 -4.098 -13.424 1.00 96.69 86 SER A CA 1
ATOM 683 C C . SER A 1 86 ? 10.325 -2.945 -12.778 1.00 96.69 86 SER A C 1
ATOM 685 O O . SER A 1 86 ? 9.384 -3.187 -12.022 1.00 96.69 86 SER A O 1
ATOM 687 N N . VAL A 1 87 ? 10.706 -1.714 -13.117 1.00 94.69 87 VAL A N 1
ATOM 688 C CA . VAL A 1 87 ? 10.069 -0.493 -12.607 1.00 94.69 87 VAL A CA 1
ATOM 689 C C . VAL A 1 87 ? 8.650 -0.299 -13.151 1.00 94.69 87 VAL A C 1
ATOM 691 O O . VAL A 1 87 ? 7.799 0.224 -12.443 1.00 94.69 87 VAL A O 1
ATOM 694 N N . ALA A 1 88 ? 8.367 -0.774 -14.370 1.00 95.44 88 ALA A N 1
ATOM 695 C CA . ALA A 1 88 ? 7.092 -0.554 -15.061 1.00 95.44 88 ALA A CA 1
ATOM 696 C C . ALA A 1 88 ? 5.839 -0.916 -14.228 1.00 95.44 88 ALA A C 1
ATOM 698 O O . ALA A 1 88 ? 4.959 -0.068 -14.103 1.00 95.44 88 ALA A O 1
ATOM 699 N N . PRO A 1 89 ? 5.744 -2.108 -13.606 1.00 94.94 89 PRO A N 1
ATOM 700 C CA . PRO A 1 89 ? 4.611 -2.436 -12.739 1.00 94.94 89 PRO A CA 1
ATOM 701 C C . PRO A 1 89 ? 4.609 -1.690 -11.394 1.00 94.94 89 PRO A C 1
ATOM 703 O O . PRO A 1 89 ? 3.564 -1.594 -10.763 1.00 94.94 89 PRO A O 1
ATOM 706 N N . ILE A 1 90 ? 5.755 -1.177 -10.938 1.00 93.38 90 ILE A N 1
ATOM 707 C CA . ILE A 1 90 ? 5.893 -0.498 -9.640 1.00 93.38 90 ILE A CA 1
ATOM 708 C C . ILE A 1 90 ? 5.407 0.959 -9.715 1.00 93.38 90 ILE A C 1
ATOM 710 O O . ILE A 1 90 ? 4.888 1.480 -8.733 1.00 93.38 90 ILE A O 1
ATOM 714 N N . THR A 1 91 ? 5.564 1.618 -10.866 1.00 87.88 91 THR A N 1
ATOM 715 C CA . THR A 1 91 ? 5.218 3.039 -11.068 1.00 87.88 91 THR A CA 1
ATOM 716 C C . THR A 1 91 ? 3.882 3.268 -11.782 1.00 87.88 91 THR A C 1
ATOM 718 O O . THR A 1 91 ? 3.648 4.372 -12.272 1.00 87.88 91 THR A O 1
ATOM 721 N N . ARG A 1 92 ? 3.053 2.230 -11.920 1.00 86.06 92 ARG A N 1
ATOM 722 C CA . ARG A 1 92 ? 1.713 2.308 -12.521 1.00 86.06 92 ARG A CA 1
ATOM 723 C C . ARG A 1 92 ? 0.740 3.047 -11.602 1.00 86.06 92 ARG A C 1
ATOM 725 O O . ARG A 1 92 ? -0.082 3.812 -12.150 1.00 86.06 92 ARG A O 1
#

Sequence (92 aa):
MSKKFLTAEQILTADDFRYAEVDVPEWGGTVRIKSMNANQRDILSRAIKDKGESDASELMLIMCVVDEDGKRIFERNHLEALKKKSVAPITR

Nearest PDB structures (foldseek):
  2ob9-assembly1_B  TM=7.195E-01  e=3.582E-05  Byrnievirus HK97
  2ob9-assembly1_A  TM=6.969E-01  e=2.125E-04  Byrnievirus HK97
  3fgx-assembly1_A  TM=6.161E-01  e=2.172E-01  unclassified
  6hzz-assembly1_A  TM=5.948E-01  e=7.640E+00  Homo sapiens

Solvent-accessible surface area (backbone atoms only — not comparable to full-atom values): 5804 Å² total; per-residue (Å²): 132,84,89,82,84,81,55,70,65,63,61,77,70,51,90,81,75,51,74,48,80,44,81,34,75,95,77,72,45,69,47,37,36,40,58,71,52,72,69,57,48,48,54,52,52,49,47,35,73,77,69,41,68,86,58,49,61,57,51,45,47,33,68,22,32,25,50,97,88,66,46,60,77,45,54,81,87,45,47,76,60,53,74,71,49,73,62,71,79,68,75,110